Protein AF-A0A432U1V5-F1 (afdb_monomer)

Structure (mmCIF, N/CA/C/O backbone):
data_AF-A0A432U1V5-F1
#
_entry.id   AF-A0A432U1V5-F1
#
loop_
_atom_site.group_PDB
_atom_site.id
_atom_site.type_symbol
_atom_site.label_atom_id
_atom_site.label_alt_id
_atom_site.label_comp_id
_atom_site.label_asym_id
_atom_site.label_entity_id
_atom_site.label_seq_id
_atom_site.pdbx_PDB_ins_code
_atom_site.Cartn_x
_atom_site.Cartn_y
_atom_site.Cartn_z
_atom_site.occupancy
_atom_site.B_iso_or_equiv
_atom_site.auth_seq_id
_atom_site.auth_comp_id
_atom_site.auth_asym_id
_atom_site.auth_atom_id
_atom_site.pdbx_PDB_model_num
ATOM 1 N N . VAL A 1 1 ? 12.931 -6.572 -5.250 1.00 87.69 1 VAL A N 1
ATOM 2 C CA . VAL A 1 1 ? 13.199 -5.163 -4.879 1.00 87.69 1 VAL A CA 1
ATOM 3 C C . VAL A 1 1 ? 12.489 -4.823 -3.582 1.00 87.69 1 VAL A C 1
ATOM 5 O O . VAL A 1 1 ? 11.389 -5.308 -3.340 1.00 87.69 1 VAL A O 1
ATOM 8 N N . GLN A 1 2 ? 13.134 -4.023 -2.731 1.00 90.69 2 GLN A N 1
A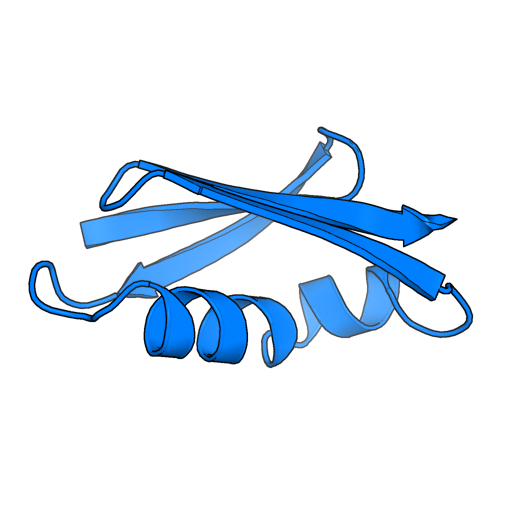TOM 9 C CA . GLN A 1 2 ? 12.507 -3.500 -1.521 1.00 90.69 2 GLN A CA 1
ATOM 10 C C . GLN A 1 2 ? 11.630 -2.295 -1.875 1.00 90.69 2 GLN A C 1
ATOM 12 O O . GLN A 1 2 ? 12.116 -1.317 -2.436 1.00 90.69 2 GLN A O 1
ATOM 17 N N . ILE A 1 3 ? 10.349 -2.367 -1.527 1.00 93.12 3 ILE A N 1
ATOM 18 C CA . ILE A 1 3 ? 9.358 -1.314 -1.747 1.00 93.12 3 ILE A CA 1
ATOM 19 C C . ILE A 1 3 ? 8.878 -0.820 -0.384 1.00 93.12 3 ILE A C 1
ATOM 21 O O . ILE A 1 3 ? 8.626 -1.601 0.534 1.00 93.12 3 ILE A O 1
ATOM 25 N N . ILE A 1 4 ? 8.770 0.496 -0.235 1.00 95.00 4 ILE A N 1
ATOM 26 C CA . ILE A 1 4 ? 8.300 1.118 1.004 1.00 95.00 4 ILE A CA 1
ATOM 27 C C . ILE A 1 4 ? 6.788 1.298 0.923 1.00 95.00 4 ILE A C 1
ATOM 29 O O . ILE A 1 4 ? 6.293 1.851 -0.055 1.00 95.00 4 ILE A O 1
ATOM 33 N N . VAL A 1 5 ? 6.056 0.901 1.963 1.00 96.12 5 VAL A N 1
ATOM 34 C CA . VAL A 1 5 ? 4.614 1.144 2.047 1.00 96.12 5 VAL A CA 1
ATOM 35 C C . VAL A 1 5 ? 4.326 2.233 3.074 1.00 96.12 5 VAL A C 1
ATOM 37 O O . VAL A 1 5 ? 4.812 2.212 4.212 1.00 96.12 5 VAL A O 1
ATOM 40 N N . GLN A 1 6 ? 3.545 3.217 2.648 1.00 96.81 6 GLN A N 1
ATOM 41 C CA . GLN A 1 6 ? 3.164 4.391 3.411 1.00 96.81 6 GLN A CA 1
ATOM 42 C C . GLN A 1 6 ? 1.647 4.460 3.573 1.00 96.81 6 GLN A C 1
ATOM 44 O O . GLN A 1 6 ? 0.899 4.074 2.677 1.00 96.81 6 GLN A O 1
ATOM 49 N N . VAL A 1 7 ? 1.200 5.013 4.700 1.00 96.38 7 VAL A N 1
ATOM 50 C CA . VAL A 1 7 ? -0.204 5.373 4.935 1.00 96.38 7 VAL A CA 1
ATOM 51 C C . VAL A 1 7 ? -0.262 6.845 5.313 1.00 96.38 7 VAL A C 1
ATOM 53 O O . VAL A 1 7 ? 0.387 7.258 6.280 1.00 96.38 7 VAL A O 1
ATOM 56 N N . ASN A 1 8 ? -1.008 7.644 4.546 1.00 95.06 8 ASN A N 1
ATOM 57 C CA . ASN A 1 8 ? -1.051 9.108 4.669 1.00 95.06 8 ASN A CA 1
ATOM 58 C C . ASN A 1 8 ? 0.362 9.732 4.759 1.00 95.06 8 ASN A C 1
ATOM 60 O O . ASN A 1 8 ? 0.625 10.591 5.599 1.00 95.06 8 ASN A O 1
ATOM 64 N N . GLY A 1 9 ? 1.297 9.252 3.925 1.00 93.25 9 GLY A N 1
ATOM 65 C CA . GLY A 1 9 ? 2.678 9.749 3.848 1.00 93.25 9 GLY A CA 1
ATOM 66 C C . GLY A 1 9 ? 3.629 9.275 4.957 1.00 93.25 9 GLY A C 1
ATOM 67 O O . GLY A 1 9 ? 4.822 9.562 4.892 1.00 93.25 9 GLY A O 1
ATOM 68 N N . LYS A 1 10 ? 3.152 8.524 5.959 1.00 95.25 10 LYS A N 1
ATOM 69 C CA . LYS A 1 10 ? 4.001 7.938 7.014 1.00 95.25 10 LYS A CA 1
ATOM 70 C C . LYS A 1 10 ? 4.412 6.515 6.646 1.00 95.25 10 LYS A C 1
ATOM 72 O O . LYS A 1 10 ? 3.557 5.729 6.252 1.00 95.25 10 LYS A O 1
ATOM 77 N N . LEU A 1 11 ? 5.691 6.167 6.811 1.00 95.19 11 LEU A N 1
ATOM 78 C CA . LEU A 1 11 ? 6.214 4.816 6.562 1.00 95.19 11 LEU A CA 1
ATOM 79 C C . LEU A 1 11 ? 5.627 3.821 7.565 1.00 95.19 11 LEU A C 1
ATOM 81 O O . LEU A 1 11 ? 5.754 4.028 8.771 1.00 95.19 11 LEU A O 1
ATOM 85 N N . ARG A 1 12 ? 4.994 2.755 7.064 1.00 95.44 12 ARG A N 1
ATOM 86 C CA . ARG A 1 12 ? 4.323 1.734 7.885 1.00 95.44 12 ARG A CA 1
ATOM 87 C C . ARG A 1 12 ? 4.864 0.326 7.678 1.00 95.44 12 ARG A C 1
ATOM 89 O O . ARG A 1 12 ? 4.921 -0.419 8.647 1.00 95.44 12 ARG A O 1
ATOM 96 N N . ALA A 1 13 ? 5.300 -0.006 6.466 1.00 95.00 13 ALA A N 1
ATOM 97 C CA . ALA A 1 13 ? 5.881 -1.308 6.163 1.00 95.00 13 ALA A CA 1
ATOM 98 C C . ALA A 1 13 ? 6.976 -1.202 5.092 1.00 95.00 13 ALA A C 1
ATOM 100 O O . ALA A 1 13 ? 7.119 -0.186 4.401 1.00 95.00 13 ALA A O 1
ATOM 101 N N . LYS A 1 14 ? 7.764 -2.268 4.964 1.00 94.25 14 LYS A N 1
ATOM 102 C CA . LYS A 1 14 ? 8.725 -2.476 3.878 1.00 94.25 14 LYS A CA 1
ATOM 103 C C . LYS A 1 14 ? 8.485 -3.877 3.330 1.00 94.25 14 LYS A C 1
ATOM 105 O O . LYS A 1 14 ? 8.630 -4.839 4.075 1.00 94.25 14 LYS A O 1
ATOM 110 N N . LEU A 1 15 ? 8.151 -3.979 2.051 1.00 91.31 15 LEU A N 1
ATOM 111 C CA . LEU A 1 15 ? 7.876 -5.248 1.384 1.00 91.31 15 LEU A CA 1
ATOM 112 C C . LEU A 1 15 ? 9.018 -5.609 0.439 1.00 91.31 15 LEU A C 1
ATOM 114 O O . LEU A 1 15 ? 9.581 -4.740 -0.228 1.00 91.31 15 LEU A O 1
ATOM 118 N N . MET A 1 16 ? 9.361 -6.893 0.373 1.00 91.62 16 MET A N 1
ATOM 119 C CA . MET A 1 16 ? 10.235 -7.426 -0.671 1.00 91.62 16 MET A CA 1
ATOM 120 C C . MET A 1 16 ? 9.364 -8.051 -1.756 1.00 91.62 16 MET A C 1
ATOM 122 O O . MET A 1 16 ? 8.753 -9.088 -1.534 1.00 91.62 16 MET A O 1
ATOM 126 N N . LEU A 1 17 ? 9.301 -7.398 -2.916 1.00 87.88 17 LEU A N 1
ATOM 127 C CA . LEU A 1 17 ? 8.465 -7.800 -4.052 1.00 87.88 17 LEU A CA 1
ATOM 128 C C . LEU A 1 17 ? 9.337 -8.066 -5.285 1.00 87.88 17 LEU A C 1
ATOM 130 O O . LEU A 1 17 ? 10.443 -7.529 -5.382 1.00 87.88 17 LEU A O 1
ATOM 134 N N . SER A 1 18 ? 8.880 -8.898 -6.222 1.00 89.06 18 SER A N 1
ATOM 135 C C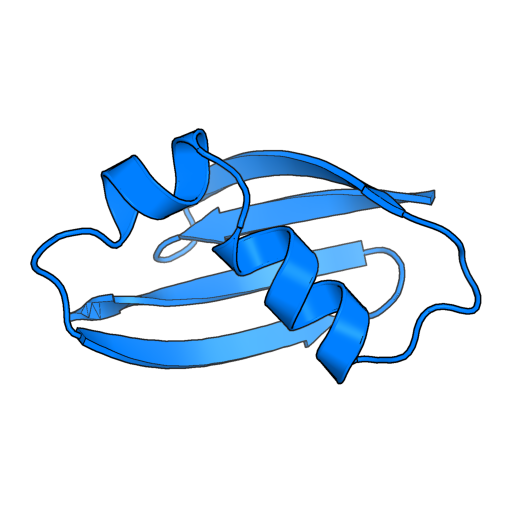A . SER A 1 18 ? 9.602 -9.097 -7.491 1.00 89.06 18 SER A CA 1
ATOM 136 C C . SER A 1 18 ? 9.512 -7.837 -8.366 1.00 89.06 18 SER A C 1
ATOM 138 O O . SER A 1 18 ? 8.555 -7.073 -8.251 1.00 89.06 18 SER A O 1
ATOM 140 N N . THR A 1 19 ? 10.510 -7.600 -9.225 1.00 84.69 19 THR A N 1
ATOM 141 C CA . THR A 1 19 ? 10.527 -6.460 -10.167 1.00 84.69 19 THR A CA 1
ATOM 142 C C . THR A 1 19 ? 9.415 -6.519 -11.198 1.00 84.69 19 THR A C 1
ATOM 144 O O . THR A 1 19 ? 9.001 -5.477 -11.703 1.00 84.69 19 THR A O 1
ATOM 147 N N . ASP A 1 20 ? 8.955 -7.731 -11.492 1.00 87.12 20 ASP A N 1
ATOM 148 C CA . ASP A 1 20 ? 8.066 -8.025 -12.616 1.00 87.12 20 ASP A CA 1
ATOM 149 C C . ASP A 1 20 ? 6.597 -8.085 -12.181 1.00 87.12 20 ASP A C 1
ATOM 151 O O . ASP A 1 20 ? 5.717 -8.395 -12.981 1.00 87.12 20 ASP A O 1
ATOM 155 N N . MET A 1 21 ? 6.323 -7.804 -10.902 1.00 88.06 21 MET A N 1
ATOM 156 C CA . MET A 1 21 ? 4.961 -7.761 -10.385 1.00 88.06 21 MET A CA 1
ATOM 157 C C . MET A 1 21 ? 4.208 -6.584 -10.980 1.00 88.06 21 MET A C 1
ATOM 159 O O . MET A 1 21 ? 4.695 -5.449 -11.013 1.00 88.06 21 MET A O 1
ATOM 163 N N . ASP A 1 22 ? 2.982 -6.858 -11.406 1.00 90.12 22 ASP A N 1
ATOM 164 C CA . ASP A 1 22 ? 2.107 -5.814 -11.895 1.00 90.12 22 ASP A CA 1
ATOM 165 C C . ASP A 1 22 ? 1.640 -4.896 -10.750 1.00 90.12 22 ASP A C 1
ATOM 167 O O . ASP A 1 22 ? 1.750 -5.184 -9.552 1.00 90.12 22 ASP A O 1
ATOM 171 N N . LYS A 1 23 ? 1.095 -3.741 -11.133 1.00 88.62 23 LYS A N 1
ATOM 172 C CA . LYS A 1 23 ? 0.611 -2.742 -10.179 1.00 88.62 23 LYS A CA 1
ATOM 173 C C . LYS A 1 23 ? -0.472 -3.297 -9.242 1.00 88.62 23 LYS A C 1
ATOM 175 O O . LYS A 1 23 ? -0.493 -2.916 -8.073 1.00 88.62 23 LYS A O 1
ATOM 180 N N . ALA A 1 24 ? -1.354 -4.160 -9.745 1.00 89.94 24 ALA A N 1
ATOM 181 C CA . ALA A 1 24 ? -2.487 -4.688 -8.990 1.00 89.94 2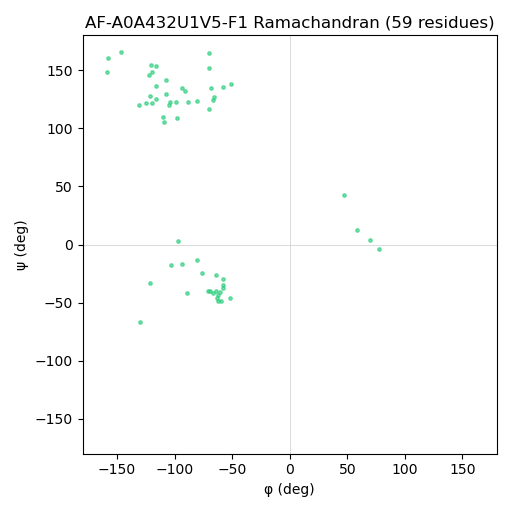4 ALA A CA 1
ATOM 182 C C . ALA A 1 24 ? -2.027 -5.677 -7.909 1.00 89.94 24 ALA A C 1
ATOM 184 O O . ALA A 1 24 ? -2.494 -5.626 -6.775 1.00 89.94 24 ALA A O 1
ATOM 185 N N . GLN A 1 25 ? -1.049 -6.520 -8.227 1.00 91.12 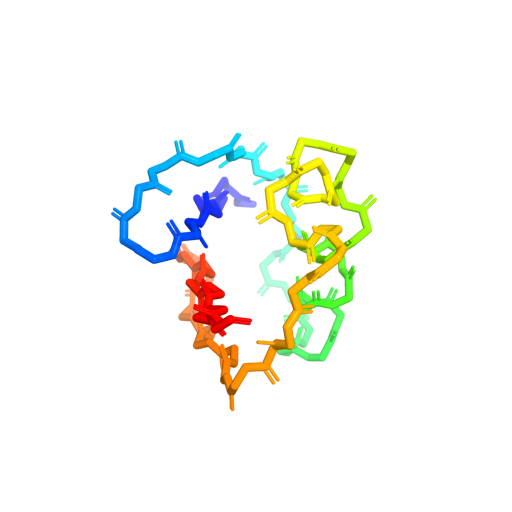25 GLN A N 1
ATOM 186 C CA . GLN A 1 25 ? -0.407 -7.443 -7.303 1.00 91.12 25 GLN A CA 1
ATOM 187 C C . GLN A 1 25 ? 0.386 -6.701 -6.228 1.00 91.12 25 GLN A C 1
ATOM 189 O O . GLN A 1 25 ? 0.324 -7.075 -5.057 1.00 91.12 25 GLN A O 1
ATOM 194 N N . VAL A 1 26 ? 1.110 -5.639 -6.602 1.00 91.88 26 VAL A N 1
ATOM 195 C CA . VAL A 1 26 ? 1.831 -4.787 -5.642 1.00 91.88 26 VAL A CA 1
ATOM 196 C C . VAL A 1 26 ? 0.856 -4.116 -4.671 1.00 91.88 26 VAL A C 1
ATOM 198 O O . VAL A 1 26 ? 1.110 -4.085 -3.468 1.00 91.88 26 VAL A O 1
ATOM 201 N N . GLU A 1 27 ? -0.266 -3.600 -5.172 1.00 92.25 27 GLU A N 1
ATOM 202 C CA . GLU A 1 27 ? -1.328 -3.011 -4.351 1.00 92.25 27 GLU A C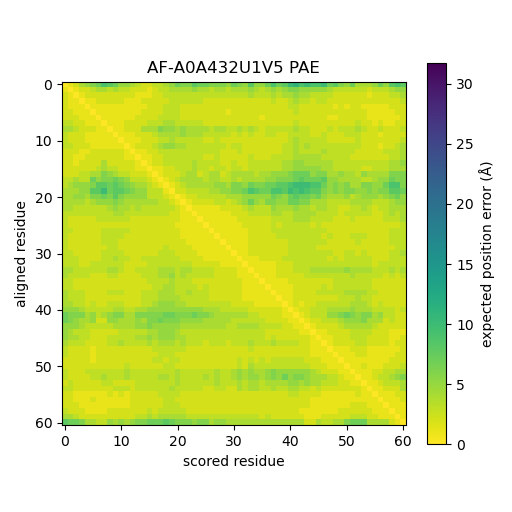A 1
ATOM 203 C C . GLU A 1 27 ? -1.965 -4.038 -3.409 1.00 92.25 27 GLU A C 1
ATOM 205 O O . GLU A 1 27 ? -2.088 -3.772 -2.213 1.00 92.25 27 GLU A O 1
ATOM 210 N N . PHE A 1 28 ? -2.296 -5.227 -3.916 1.00 91.94 28 PHE A N 1
ATOM 211 C CA . PHE A 1 28 ? -2.865 -6.307 -3.115 1.00 91.94 28 PHE A CA 1
ATOM 212 C C . PHE A 1 28 ? -1.928 -6.731 -1.978 1.00 91.94 28 PHE A C 1
ATOM 214 O O . PHE A 1 28 ? -2.343 -6.789 -0.824 1.00 91.94 28 PHE A O 1
ATOM 221 N N . GLN A 1 29 ? -0.648 -6.958 -2.280 1.00 92.12 29 GLN A N 1
ATOM 222 C CA . GLN A 1 29 ? 0.370 -7.285 -1.276 1.00 92.12 29 GLN A CA 1
ATOM 223 C C . GLN A 1 29 ? 0.544 -6.171 -0.240 1.00 92.12 29 GLN A C 1
ATOM 225 O O . GLN A 1 29 ? 0.662 -6.449 0.949 1.00 92.12 29 GLN A O 1
ATOM 230 N N . ALA A 1 30 ? 0.527 -4.906 -0.672 1.00 92.00 30 ALA A N 1
ATOM 231 C CA . ALA A 1 30 ? 0.614 -3.769 0.236 1.00 92.00 30 ALA A CA 1
ATOM 232 C C . ALA A 1 30 ? -0.587 -3.685 1.186 1.00 92.00 30 ALA A C 1
ATOM 234 O 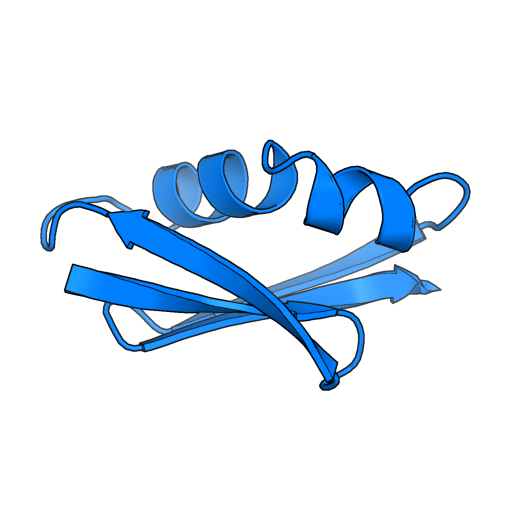O . ALA A 1 30 ? -0.399 -3.392 2.361 1.00 92.00 30 ALA A O 1
ATOM 235 N N . LEU A 1 31 ? -1.801 -3.952 0.702 1.00 91.12 31 LEU A N 1
ATOM 236 C CA . LEU A 1 31 ? -3.017 -3.943 1.521 1.00 91.12 31 LEU A CA 1
ATOM 237 C C . LEU A 1 31 ? -3.153 -5.183 2.416 1.00 91.12 31 LEU A C 1
ATOM 239 O O . LEU A 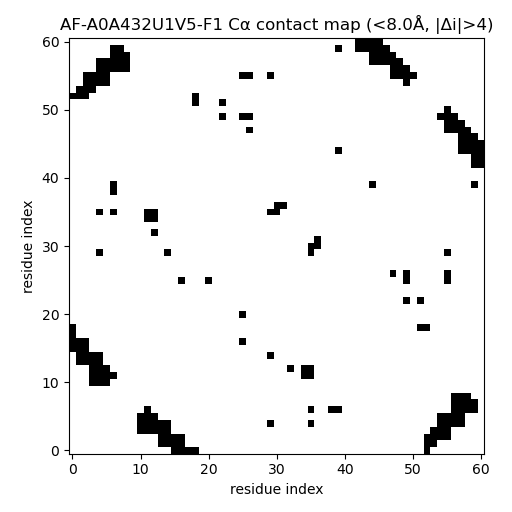1 31 ? -3.820 -5.103 3.443 1.00 91.12 31 LEU A O 1
ATOM 243 N N . ALA A 1 32 ? -2.524 -6.302 2.049 1.00 92.94 32 ALA A N 1
ATOM 244 C CA . ALA A 1 32 ? -2.519 -7.536 2.833 1.00 92.94 32 ALA A CA 1
ATOM 245 C C . ALA A 1 32 ? -1.506 -7.528 3.996 1.00 92.94 32 ALA A C 1
ATOM 247 O O . ALA A 1 32 ? -1.571 -8.395 4.865 1.00 92.94 32 ALA A O 1
ATOM 248 N N . ASP A 1 33 ? -0.569 -6.576 4.029 1.00 94.12 33 ASP A N 1
ATOM 249 C CA . ASP A 1 33 ? 0.410 -6.460 5.112 1.00 94.12 33 ASP A CA 1
ATOM 250 C C . ASP A 1 33 ? -0.274 -6.109 6.444 1.00 94.12 33 ASP A C 1
ATOM 252 O O . ASP A 1 33 ? -0.997 -5.117 6.553 1.00 94.12 33 ASP A O 1
ATOM 256 N N . GLU A 1 34 ? -0.008 -6.893 7.490 1.00 92.88 34 GLU A N 1
ATOM 257 C CA . GLU A 1 34 ? -0.655 -6.729 8.797 1.00 92.88 34 GLU A CA 1
ATOM 258 C C . GLU A 1 34 ? -0.449 -5.340 9.413 1.00 92.88 34 GLU A C 1
ATOM 260 O O . GLU A 1 34 ? -1.339 -4.820 10.091 1.00 92.88 34 GLU A O 1
ATOM 265 N N . ASN A 1 35 ? 0.718 -4.715 9.210 1.00 93.06 35 ASN A N 1
ATOM 266 C CA . ASN A 1 35 ? 0.944 -3.368 9.725 1.00 93.06 35 ASN A CA 1
ATOM 267 C C . ASN A 1 35 ? 0.081 -2.372 8.969 1.00 93.06 35 ASN A C 1
ATOM 269 O O . ASN A 1 35 ? -0.485 -1.477 9.589 1.00 93.06 35 ASN A O 1
ATOM 273 N N . ILE A 1 36 ? -0.054 -2.530 7.654 1.00 94.31 36 ILE A N 1
ATOM 274 C CA . ILE A 1 36 ? -0.926 -1.683 6.843 1.00 94.31 36 ILE A CA 1
ATOM 275 C C . ILE A 1 36 ? -2.377 -1.834 7.268 1.00 94.31 36 ILE A C 1
ATOM 277 O O . ILE A 1 36 ? -2.998 -0.810 7.556 1.00 94.31 36 ILE A O 1
ATOM 281 N N . VAL A 1 37 ? -2.865 -3.069 7.418 1.00 93.25 37 VAL A N 1
ATOM 282 C CA . VAL A 1 37 ? -4.229 -3.351 7.884 1.00 93.25 37 VAL A CA 1
ATOM 283 C C . VAL A 1 37 ? -4.516 -2.609 9.189 1.00 93.25 37 VAL A C 1
ATOM 285 O O . VAL A 1 37 ? -5.500 -1.882 9.255 1.00 93.25 37 VAL A O 1
ATOM 288 N N . LYS A 1 38 ? -3.609 -2.639 10.177 1.00 93.94 38 LYS A N 1
ATOM 289 C CA . LYS A 1 38 ? -3.766 -1.890 11.446 1.00 93.94 38 LYS A CA 1
ATOM 290 C C . LYS A 1 38 ? -3.930 -0.376 11.266 1.00 93.94 38 LYS A C 1
ATOM 292 O O . LYS A 1 38 ? -4.539 0.288 12.101 1.00 93.94 38 LYS A O 1
ATOM 297 N N . PHE A 1 39 ? -3.354 0.212 10.216 1.00 92.19 39 PHE A N 1
ATOM 298 C CA . PHE A 1 39 ? -3.455 1.653 9.952 1.00 92.19 39 PHE A CA 1
ATOM 299 C C . PHE A 1 39 ? -4.601 2.028 9.009 1.00 92.19 39 PHE A C 1
ATOM 301 O O . PHE A 1 39 ? -4.964 3.214 8.973 1.00 92.19 39 PHE A O 1
ATOM 308 N N . THR A 1 40 ? -5.154 1.063 8.275 1.00 92.75 40 THR A N 1
ATOM 309 C CA . THR A 1 40 ? -6.287 1.231 7.356 1.00 92.75 40 THR A CA 1
ATOM 310 C C . THR A 1 40 ? 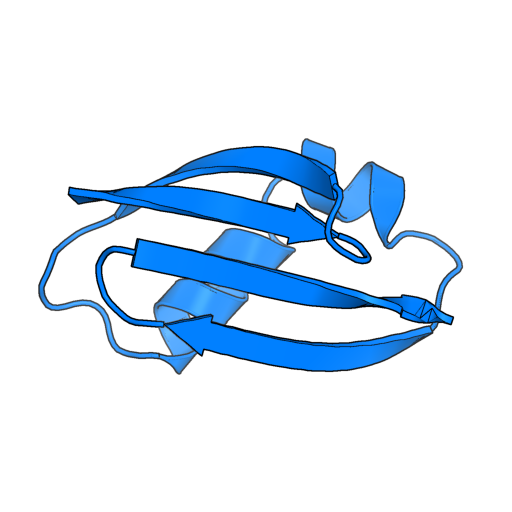-7.612 0.720 7.929 1.00 92.75 40 THR A C 1
ATOM 312 O O . THR A 1 40 ? -8.661 1.107 7.427 1.00 92.75 40 THR A O 1
ATOM 315 N N . GLU A 1 41 ? -7.590 -0.110 8.973 1.00 91.88 41 GLU A N 1
ATOM 316 C CA . GLU A 1 41 ? -8.780 -0.642 9.640 1.00 91.88 41 GLU A CA 1
ATOM 317 C C . GLU A 1 41 ? -9.677 0.488 10.164 1.00 91.88 41 GLU A C 1
ATOM 319 O O . GLU A 1 41 ? -9.204 1.494 10.703 1.00 91.88 41 GLU A O 1
ATOM 324 N N . GLY A 1 42 ? -10.986 0.344 9.943 1.00 92.38 42 GLY A N 1
ATOM 325 C CA . GLY A 1 42 ? -11.986 1.353 10.299 1.00 92.38 42 GLY A CA 1
ATOM 326 C C . GLY A 1 42 ? -11.940 2.635 9.459 1.00 92.38 42 GLY A C 1
ATOM 327 O O . GLY A 1 42 ? -12.710 3.552 9.734 1.00 92.38 42 GLY A O 1
ATOM 328 N N . LYS A 1 43 ? -11.070 2.718 8.443 1.00 93.31 43 LYS A N 1
ATOM 329 C CA . LYS A 1 43 ? -10.942 3.879 7.554 1.00 93.31 43 LYS A CA 1
ATOM 330 C C . LYS A 1 43 ? -11.301 3.525 6.125 1.00 93.31 43 LYS A C 1
ATOM 332 O O . LYS A 1 43 ? -11.131 2.396 5.673 1.00 93.31 43 LYS A O 1
ATOM 337 N N . SER A 1 44 ? -11.743 4.529 5.383 1.00 93.19 44 SER A N 1
ATOM 338 C CA . SER A 1 44 ? -12.028 4.376 3.960 1.00 93.19 44 SER A CA 1
ATOM 339 C C . SER A 1 44 ? -10.772 4.655 3.143 1.00 93.19 44 SER A C 1
ATOM 341 O O . SER A 1 44 ? -10.196 5.744 3.223 1.00 93.19 44 SER A O 1
ATOM 343 N N . VAL A 1 45 ? -10.345 3.690 2.326 1.00 93.31 45 VAL A N 1
ATOM 344 C CA . VAL A 1 45 ? -9.261 3.899 1.356 1.00 93.31 45 VAL A CA 1
ATOM 345 C C . VAL A 1 45 ? -9.770 4.814 0.244 1.00 93.31 45 VAL A C 1
ATOM 347 O O . VAL A 1 45 ? -10.694 4.477 -0.485 1.00 93.31 45 VAL A O 1
ATOM 350 N N . VAL A 1 46 ? -9.166 5.995 0.121 1.00 95.00 46 VAL A N 1
ATOM 351 C CA . VAL A 1 46 ? -9.540 7.014 -0.872 1.00 95.00 46 VAL A CA 1
ATOM 352 C C . VAL A 1 46 ? -8.784 6.818 -2.175 1.00 95.00 46 VAL A C 1
ATOM 354 O O . VAL A 1 46 ? -9.333 7.015 -3.254 1.00 95.00 46 VAL A O 1
ATOM 357 N N . LYS A 1 47 ? -7.491 6.500 -2.076 1.00 94.06 47 LYS A N 1
ATOM 358 C CA . LYS A 1 47 ? -6.631 6.230 -3.229 1.00 94.06 47 LYS A CA 1
ATOM 359 C C . LYS A 1 47 ? -5.417 5.415 -2.816 1.00 94.06 47 LYS A C 1
ATOM 361 O O . LYS A 1 47 ? -4.868 5.625 -1.732 1.00 94.06 47 LYS A O 1
ATOM 366 N N . VAL A 1 48 ? -4.946 4.580 -3.733 1.00 94.88 48 VAL A N 1
ATOM 367 C CA . VAL A 1 48 ? -3.665 3.883 -3.627 1.00 94.88 48 VAL A CA 1
ATOM 368 C C . VAL A 1 48 ? -2.758 4.361 -4.755 1.00 94.88 48 VAL A C 1
ATOM 370 O O . VAL A 1 48 ? -3.120 4.358 -5.931 1.00 94.88 48 VAL A O 1
ATOM 373 N N . ILE A 1 49 ? -1.575 4.843 -4.388 1.00 95.62 49 ILE A N 1
ATOM 374 C CA . ILE A 1 49 ? -0.574 5.358 -5.319 1.00 95.62 49 ILE A CA 1
ATOM 375 C C . ILE A 1 49 ? 0.582 4.371 -5.325 1.00 95.62 49 ILE A C 1
ATOM 377 O O . ILE A 1 49 ? 1.328 4.287 -4.353 1.00 95.62 49 ILE A O 1
ATOM 381 N N . VAL A 1 50 ? 0.739 3.641 -6.425 1.00 94.56 50 VAL A N 1
ATOM 382 C CA . VAL A 1 50 ? 1.838 2.688 -6.612 1.00 94.56 50 VAL A CA 1
ATOM 383 C C . VAL A 1 50 ? 2.869 3.302 -7.545 1.00 94.56 50 VAL A C 1
ATOM 385 O O . VAL A 1 50 ? 2.553 3.660 -8.680 1.00 94.56 50 VAL A O 1
ATOM 388 N N . VAL A 1 51 ? 4.104 3.401 -7.062 1.00 91.69 51 VAL A N 1
ATOM 389 C CA . VAL A 1 51 ? 5.287 3.721 -7.857 1.00 91.69 51 VAL A CA 1
ATOM 390 C C . VAL A 1 51 ? 6.123 2.441 -7.945 1.00 91.69 51 VAL A C 1
ATOM 392 O O . VAL A 1 51 ? 6.741 2.063 -6.941 1.00 91.69 51 VAL A O 1
ATOM 395 N N . PRO A 1 52 ? 6.132 1.754 -9.106 1.00 85.50 52 PRO A N 1
ATOM 396 C CA . PRO A 1 52 ? 6.825 0.481 -9.276 1.00 85.50 52 PRO A CA 1
ATOM 397 C C . PRO A 1 52 ? 8.274 0.551 -8.800 1.00 85.50 52 PRO A C 1
ATOM 399 O O . PRO A 1 52 ? 8.961 1.548 -9.028 1.00 85.50 52 PRO A O 1
ATOM 402 N N . ASN A 1 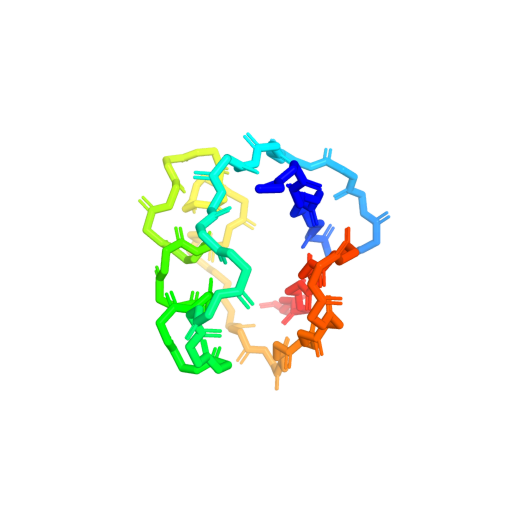53 ? 8.727 -0.500 -8.115 1.00 86.69 53 ASN A N 1
ATOM 403 C CA . ASN A 1 53 ? 10.093 -0.623 -7.593 1.00 86.69 53 ASN A CA 1
ATOM 404 C C . ASN A 1 53 ? 10.537 0.490 -6.620 1.00 86.69 53 ASN A C 1
ATOM 406 O O . ASN A 1 53 ? 11.724 0.581 -6.311 1.00 86.69 53 ASN A O 1
ATOM 410 N N . LYS A 1 54 ? 9.615 1.330 -6.120 1.00 91.38 54 LYS A N 1
ATOM 411 C CA . LYS A 1 54 ? 9.943 2.457 -5.232 1.00 91.38 54 LYS A CA 1
ATOM 412 C C . LYS A 1 54 ? 9.078 2.496 -3.976 1.00 91.38 54 LYS A C 1
ATOM 414 O O . LYS A 1 54 ? 9.598 2.313 -2.875 1.00 91.38 54 LYS A O 1
ATOM 419 N N . LEU A 1 55 ? 7.775 2.754 -4.111 1.00 94.19 55 LEU A N 1
ATOM 420 C CA . LEU A 1 55 ? 6.872 2.862 -2.960 1.00 94.19 55 LEU A CA 1
ATOM 421 C C . LEU A 1 55 ? 5.403 2.630 -3.312 1.00 94.19 55 LEU A C 1
ATOM 423 O O . LEU A 1 55 ? 4.985 2.814 -4.453 1.00 94.19 55 LEU A O 1
ATOM 427 N N . VAL A 1 56 ? 4.613 2.324 -2.288 1.00 95.88 56 VAL A N 1
ATOM 428 C CA . VAL A 1 56 ? 3.149 2.354 -2.309 1.00 95.88 56 VAL A CA 1
ATOM 429 C C . VAL A 1 56 ? 2.678 3.322 -1.230 1.00 95.88 56 VAL A C 1
ATOM 431 O O . VAL A 1 56 ? 3.097 3.209 -0.083 1.00 95.88 56 VAL A O 1
ATOM 434 N N . ASN A 1 57 ? 1.817 4.278 -1.569 1.00 96.94 57 ASN A N 1
ATOM 435 C CA . ASN A 1 57 ? 1.201 5.179 -0.597 1.00 96.94 57 ASN A CA 1
ATOM 436 C C . ASN A 1 57 ? -0.317 5.023 -0.617 1.00 96.94 57 ASN A C 1
ATOM 438 O O . ASN A 1 57 ? -0.964 5.239 -1.643 1.00 96.94 57 ASN A O 1
ATOM 442 N N . ILE A 1 58 ? -0.871 4.686 0.538 1.00 96.25 58 ILE A N 1
ATOM 443 C CA . ILE A 1 58 ? -2.290 4.440 0.747 1.00 96.25 58 ILE A CA 1
ATOM 444 C C . ILE A 1 58 ? -2.858 5.654 1.472 1.00 96.25 58 ILE A C 1
ATOM 446 O O . ILE A 1 58 ? -2.422 6.014 2.568 1.00 96.25 58 ILE A O 1
ATOM 450 N N . VAL A 1 59 ? -3.822 6.318 0.845 1.00 95.31 59 VAL A N 1
ATOM 451 C CA . VAL A 1 59 ? -4.505 7.461 1.446 1.00 95.31 59 VAL A CA 1
ATOM 452 C C . VAL A 1 59 ? -5.825 6.993 2.018 1.00 95.31 59 VAL A C 1
ATOM 454 O O . VAL A 1 59 ? -6.665 6.465 1.293 1.00 95.31 59 VAL A O 1
ATOM 457 N N . VAL A 1 60 ? -6.000 7.222 3.313 1.00 95.75 60 VAL A N 1
ATOM 458 C CA . VAL A 1 60 ? -7.183 6.818 4.075 1.00 95.75 60 VAL A CA 1
ATOM 459 C C . VAL A 1 60 ? -7.853 8.024 4.723 1.00 95.75 60 VAL A C 1
ATOM 461 O O . VAL A 1 60 ? -7.159 8.961 5.136 1.00 95.75 60 VAL A O 1
ATOM 464 N N . LYS A 1 61 ? -9.184 7.981 4.809 1.00 92.31 61 LYS A N 1
ATOM 465 C CA . LYS A 1 61 ? -10.037 8.936 5.528 1.00 92.31 61 LYS A CA 1
ATOM 466 C C . LYS A 1 61 ? -10.768 8.248 6.667 1.00 92.31 61 LYS A C 1
ATOM 468 O O . LYS A 1 61 ? -11.256 7.118 6.438 1.00 92.31 61 LYS A O 1
#

Solvent-accessible surface area (backbone atoms only — not comparable to full-atom values): 3561 Å² total; per-residue (Å²): 77,69,25,40,31,21,50,73,83,41,83,59,50,74,46,81,43,69,85,84,59,51,71,67,57,53,49,51,54,53,61,66,33,67,60,42,38,71,74,45,61,101,42,49,78,77,48,76,48,77,43,86,84,50,34,35,38,37,34,66,89

Mean predicted aligned error: 2.79 Å

Foldseek 3Di:
DWAFEEEPNHTFDIDDDDLPDDPVRVVVVSCPDPSNCVVQPPWDFPDWDDDRPYYIYTYTD

Radius of gyration: 10.45 Å; Cα contacts (8 Å, |Δi|>4): 110; chains: 1; bounding box: 25×19×24 Å

pLDDT: mean 92.62, std 2.83, range [84.69, 96.94]

Secondary structure (DSSP, 8-state):
-EEEEEETTEEEEEEE--TT--HHHHHHHHHHSHHHHHHHTTS-EEEEEEETTTEEEEEE-

Nearest PDB structures (foldseek):
  3zgz-assembly2_D  TM=9.494E-01  e=5.872E-07  Escherichia coli
  5on3-assembly2_D  TM=9.350E-01  e=4.188E-07  Escherichia coli K-12
  7nu0-assembly1_A  TM=9.347E-01  e=3.196E-07  Neisseria gonorrhoeae
  3zju-assembly1_A  TM=9.551E-01  e=1.154E-06  Escherichia coli
  5on3-assembly1_A  TM=9.481E-01  e=1.321E-06  Escherichia coli K-12

Sequence (61 aa):
VQIIVQVNGKLRAKLMLSTDMDKAQVEFQALADENIVKFTEGKSVVKVIVVPNKLVNIVVK